Protein AF-A0A537JCI8-F1 (afdb_monomer_lite)

Sequence (93 aa):
MKQLARASGSVGANYIEANENVGRGDLKYRVKVCRKEAKESMHFLGLVEVFDDEALDAERMELIGEASQLKRIFSGMLVRIAETDKMQTAQTK

Radius of gyration: 16.46 Å; chains: 1; bounding box: 35×20×54 Å

Structure (mmCIF, N/CA/C/O backbone):
data_AF-A0A537JCI8-F1
#
_entry.id   AF-A0A537JCI8-F1
#
loop_
_atom_site.group_PDB
_atom_site.id
_atom_site.type_symbol
_atom_site.label_atom_id
_atom_site.label_alt_id
_atom_site.label_comp_id
_atom_site.label_asym_id
_atom_site.label_entity_id
_atom_site.label_seq_id
_atom_site.pdbx_PDB_ins_code
_atom_site.Cartn_x
_atom_site.Cartn_y
_atom_site.Cartn_z
_atom_site.occupancy
_atom_site.B_iso_or_equiv
_atom_site.auth_seq_id
_atom_site.auth_comp_id
_atom_site.auth_asym_id
_atom_site.auth_atom_id
_atom_site.pdbx_PDB_model_num
ATOM 1 N N . MET A 1 1 ? 0.325 -1.497 -15.652 1.00 63.31 1 MET A N 1
ATOM 2 C CA . MET A 1 1 ? 0.505 -0.126 -15.112 1.00 63.31 1 MET A CA 1
ATOM 3 C C 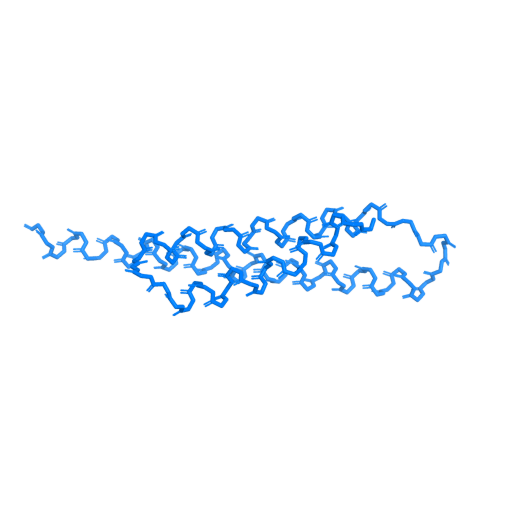. MET A 1 1 ? -0.688 0.459 -14.353 1.00 63.31 1 MET A C 1
ATOM 5 O O . MET A 1 1 ? -0.475 0.887 -13.228 1.00 63.31 1 MET A O 1
ATOM 9 N N . LYS A 1 2 ? 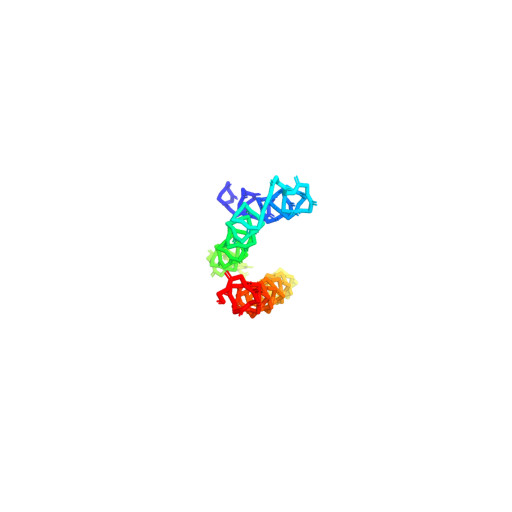-1.935 0.457 -14.863 1.00 86.25 2 LYS A N 1
ATOM 10 C CA . LYS A 1 2 ? -3.086 1.061 -14.137 1.00 86.25 2 LYS A CA 1
ATOM 11 C C . LYS A 1 2 ? -3.307 0.520 -12.711 1.00 86.25 2 LYS A C 1
ATOM 13 O O . LYS A 1 2 ? -3.731 1.273 -11.847 1.00 86.25 2 LYS A O 1
ATOM 18 N N . GLN A 1 3 ? -3.032 -0.764 -12.472 1.00 90.56 3 GLN A N 1
ATOM 19 C CA . GLN A 1 3 ? -3.214 -1.384 -11.153 1.00 90.56 3 GLN A CA 1
ATOM 20 C C . GLN A 1 3 ? -2.137 -0.959 -10.143 1.00 90.56 3 GLN A C 1
ATOM 22 O O . GLN A 1 3 ? -2.479 -0.614 -9.018 1.00 90.56 3 GLN A O 1
ATOM 27 N N . LEU A 1 4 ? -0.866 -0.884 -10.561 1.00 91.12 4 LEU A N 1
ATOM 28 C CA . LEU A 1 4 ? 0.238 -0.432 -9.707 1.00 91.12 4 LEU A CA 1
ATOM 29 C C . LEU A 1 4 ? 0.025 1.008 -9.224 1.00 91.12 4 LEU A C 1
ATOM 31 O O . LEU A 1 4 ? 0.076 1.251 -8.027 1.00 91.12 4 LEU A O 1
ATOM 35 N N . ALA A 1 5 ? -0.294 1.934 -10.135 1.00 90.69 5 ALA A N 1
ATOM 36 C CA . ALA A 1 5 ? -0.526 3.337 -9.782 1.00 90.69 5 ALA A CA 1
ATOM 37 C C . ALA A 1 5 ? -1.701 3.520 -8.803 1.00 90.69 5 ALA A C 1
ATOM 39 O O . ALA A 1 5 ? -1.671 4.389 -7.935 1.00 90.69 5 ALA A O 1
ATOM 40 N N . ARG A 1 6 ? -2.745 2.688 -8.928 1.00 92.88 6 ARG A N 1
ATOM 41 C CA . ARG A 1 6 ? -3.876 2.694 -7.991 1.00 92.88 6 ARG A CA 1
ATOM 42 C C . ARG A 1 6 ? -3.467 2.159 -6.625 1.00 92.88 6 ARG A C 1
ATOM 44 O O . ARG A 1 6 ? -3.784 2.798 -5.628 1.00 92.88 6 ARG A O 1
ATOM 51 N N . ALA A 1 7 ? -2.773 1.022 -6.589 1.00 90.56 7 ALA A N 1
ATOM 52 C CA . ALA A 1 7 ? -2.346 0.401 -5.342 1.00 90.56 7 ALA A CA 1
ATOM 53 C C . ALA A 1 7 ? -1.377 1.307 -4.567 1.00 90.56 7 ALA A C 1
ATOM 55 O O . ALA A 1 7 ? -1.600 1.576 -3.388 1.00 90.56 7 ALA A O 1
ATOM 56 N N . SER A 1 8 ? -0.358 1.863 -5.231 1.00 89.50 8 SER A N 1
ATOM 57 C CA . SER A 1 8 ? 0.632 2.726 -4.578 1.00 89.50 8 SER A CA 1
ATOM 58 C C . SER A 1 8 ? 0.012 4.020 -4.039 1.00 89.50 8 SER A C 1
ATOM 60 O O . SER A 1 8 ? 0.245 4.378 -2.885 1.00 89.50 8 SER A O 1
ATOM 62 N N . GLY A 1 9 ? -0.862 4.677 -4.812 1.00 94.62 9 GLY A N 1
ATOM 63 C CA . GLY A 1 9 ? -1.586 5.868 -4.353 1.00 94.62 9 GLY A CA 1
ATOM 64 C C . GLY A 1 9 ? -2.569 5.588 -3.206 1.00 94.62 9 GLY A C 1
ATOM 65 O O . GLY A 1 9 ? -2.729 6.410 -2.302 1.00 94.62 9 GLY A O 1
ATOM 66 N N . SER A 1 10 ? -3.193 4.405 -3.198 1.00 96.88 10 SER A N 1
ATOM 67 C CA . SER A 1 10 ? -4.172 4.001 -2.179 1.00 96.88 10 SER A CA 1
ATOM 68 C C . SER A 1 10 ? -3.559 3.863 -0.779 1.00 96.88 10 SER A C 1
ATOM 70 O O . SER A 1 10 ? -4.247 4.111 0.217 1.00 96.88 10 SER A O 1
ATOM 72 N N . VAL A 1 11 ? -2.264 3.523 -0.679 1.00 98.00 11 VAL A N 1
ATOM 73 C CA . VAL A 1 11 ? -1.551 3.417 0.608 1.00 98.00 11 VAL A CA 1
ATOM 74 C C . VAL A 1 11 ? -1.575 4.747 1.359 1.00 98.00 11 VAL A C 1
ATOM 76 O O . VAL A 1 11 ? -1.979 4.782 2.524 1.00 98.00 11 VAL A O 1
ATOM 79 N N . GLY A 1 12 ? -1.163 5.827 0.689 1.00 96.88 12 GLY A N 1
ATOM 80 C CA . GLY A 1 12 ? -1.109 7.166 1.273 1.00 96.88 12 GLY A CA 1
ATOM 81 C C . GLY A 1 12 ? -2.498 7.702 1.602 1.00 96.88 12 GLY A C 1
ATOM 82 O O . GLY A 1 12 ? -2.722 8.169 2.715 1.00 96.88 12 GLY A O 1
ATOM 83 N N . ALA A 1 13 ? -3.451 7.547 0.677 1.00 98.12 13 ALA A N 1
ATOM 84 C CA . ALA A 1 13 ? -4.831 7.988 0.876 1.00 98.12 13 ALA A CA 1
ATOM 85 C C . ALA A 1 13 ? -5.470 7.352 2.123 1.00 98.12 13 ALA A C 1
ATOM 87 O O . ALA A 1 13 ? -5.963 8.063 2.995 1.00 98.12 13 ALA A O 1
ATOM 88 N N . ASN A 1 14 ? -5.379 6.025 2.269 1.00 98.44 14 ASN A N 1
ATOM 89 C CA . ASN A 1 14 ? -5.927 5.351 3.449 1.00 98.44 14 ASN A CA 1
ATOM 90 C C . ASN A 1 14 ? -5.171 5.710 4.733 1.00 98.44 14 ASN A C 1
ATOM 92 O O . ASN A 1 14 ? -5.764 5.666 5.806 1.00 98.44 14 ASN A O 1
ATOM 96 N N . TYR A 1 15 ? -3.880 6.046 4.661 1.00 98.38 15 TYR A N 1
ATOM 97 C CA . TYR A 1 15 ? -3.132 6.450 5.850 1.00 98.38 15 TYR A CA 1
ATOM 98 C C . TYR A 1 15 ? -3.536 7.847 6.335 1.00 98.38 15 TYR A C 1
ATOM 100 O O . TYR A 1 15 ? -3.652 8.060 7.539 1.00 98.38 15 TYR A O 1
ATOM 108 N N . ILE A 1 16 ? -3.809 8.776 5.415 1.00 98.44 16 ILE A N 1
ATOM 109 C CA . ILE A 1 16 ? -4.374 10.091 5.746 1.00 98.44 16 ILE A CA 1
ATOM 110 C C . ILE A 1 16 ? -5.722 9.907 6.454 1.00 98.44 16 ILE A C 1
ATOM 112 O O . ILE A 1 16 ? -5.895 10.391 7.569 1.00 98.44 16 ILE A O 1
ATOM 116 N N . GLU A 1 17 ? -6.620 9.101 5.882 1.00 98.12 17 GLU A N 1
ATOM 117 C CA . GLU A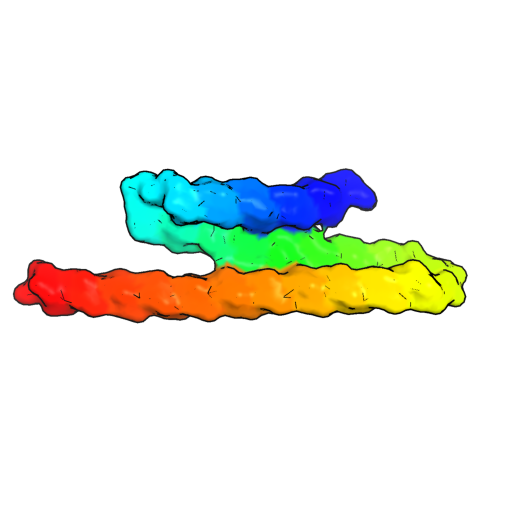 1 17 ? -7.918 8.792 6.499 1.00 98.12 17 GLU A CA 1
ATOM 118 C C . GLU A 1 17 ? -7.771 8.057 7.843 1.00 98.12 17 GLU A C 1
ATOM 120 O O . GLU A 1 17 ? -8.545 8.283 8.767 1.00 98.12 17 GLU A O 1
ATOM 125 N N . ALA A 1 18 ? -6.759 7.196 7.996 1.00 98.06 18 ALA A N 1
ATOM 126 C CA . ALA A 1 18 ? -6.460 6.549 9.271 1.00 98.06 18 ALA A CA 1
ATOM 127 C C . ALA A 1 18 ? -6.089 7.571 10.359 1.00 98.06 18 ALA A C 1
ATOM 129 O O . ALA A 1 18 ? -6.462 7.396 11.520 1.00 98.06 18 ALA A O 1
ATOM 130 N N . ASN A 1 19 ? -5.372 8.640 10.009 1.00 97.75 19 ASN A N 1
ATOM 131 C CA . ASN A 1 19 ? -5.028 9.707 10.952 1.00 97.75 19 ASN A CA 1
ATOM 132 C C . ASN A 1 19 ? -6.250 10.559 11.329 1.00 97.75 19 ASN A C 1
ATOM 134 O O . ASN A 1 19 ? -6.328 11.037 12.457 1.00 97.75 19 ASN A O 1
ATOM 138 N N . GLU A 1 20 ? -7.225 10.669 10.429 1.00 97.81 20 GLU A N 1
ATOM 139 C CA . GLU A 1 20 ? -8.512 11.350 10.633 1.00 97.81 20 GLU A CA 1
ATOM 140 C C . GLU A 1 20 ? -9.631 10.392 11.083 1.00 97.81 20 GLU A C 1
ATOM 142 O O . GLU A 1 20 ? -10.817 10.682 10.928 1.00 97.81 20 GLU A O 1
ATOM 147 N N . ASN A 1 21 ? -9.263 9.228 11.630 1.00 97.44 21 ASN A N 1
ATOM 148 C CA . ASN A 1 21 ? -10.221 8.178 11.960 1.00 97.44 21 ASN A CA 1
ATOM 149 C C . ASN A 1 21 ? -11.347 8.671 12.878 1.00 97.44 21 ASN A C 1
ATOM 151 O O . ASN A 1 21 ? -11.125 9.349 13.882 1.00 97.44 21 ASN A O 1
ATOM 155 N N . VAL A 1 22 ? -12.560 8.200 12.599 1.00 95.81 22 VAL A N 1
ATOM 156 C CA . VAL A 1 22 ? -13.745 8.469 13.436 1.00 95.81 22 VAL A CA 1
ATOM 157 C C . VAL A 1 22 ? -13.835 7.545 14.660 1.00 95.81 22 VAL A C 1
ATOM 159 O O . VAL A 1 22 ? -14.771 7.624 15.453 1.00 95.81 22 VAL A O 1
ATOM 162 N N . GLY A 1 23 ? -12.871 6.635 14.817 1.00 95.00 23 GLY A N 1
ATOM 163 C CA . GLY A 1 23 ? -12.766 5.723 15.947 1.00 95.00 23 GLY A CA 1
ATOM 164 C C . GLY A 1 23 ? -11.796 4.568 15.699 1.00 95.00 23 GLY A C 1
ATOM 165 O O . GLY A 1 23 ? -11.349 4.307 14.58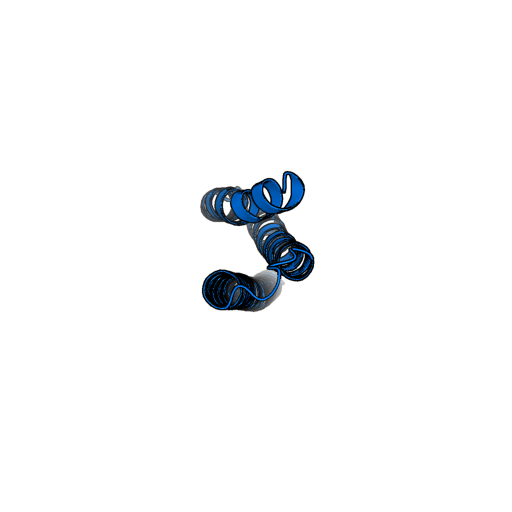2 1.00 95.00 23 GLY A O 1
ATOM 166 N N . ARG A 1 24 ? -11.510 3.795 16.756 1.00 93.62 24 ARG A N 1
ATOM 167 C CA . ARG A 1 24 ? -10.501 2.716 16.726 1.00 93.62 24 ARG A CA 1
ATOM 168 C C . ARG A 1 24 ? -10.776 1.630 15.681 1.00 93.62 24 ARG A C 1
ATOM 170 O O . ARG A 1 24 ? -9.839 1.080 15.102 1.00 93.62 24 ARG A O 1
ATOM 177 N N . GLY A 1 25 ? -12.050 1.309 15.450 1.00 95.31 25 GLY A N 1
ATOM 178 C CA . GLY A 1 25 ? -12.456 0.342 14.427 1.00 95.31 25 GLY A CA 1
ATOM 179 C C . GLY A 1 25 ? -12.083 0.803 13.017 1.00 95.31 25 GLY A C 1
ATOM 180 O O . GLY A 1 25 ? -11.526 0.017 12.249 1.00 95.31 25 GLY A O 1
ATOM 181 N N . ASP A 1 26 ? -12.318 2.082 12.723 1.00 97.69 26 ASP A N 1
ATOM 182 C CA . ASP A 1 26 ? -11.978 2.713 11.447 1.00 97.69 26 ASP A CA 1
ATOM 183 C C . ASP A 1 26 ? -10.457 2.825 11.273 1.00 97.69 26 ASP A C 1
ATOM 185 O O . ASP A 1 26 ? -9.919 2.314 10.292 1.00 97.69 26 ASP A O 1
ATOM 189 N N . LEU A 1 27 ? -9.735 3.307 12.294 1.00 98.00 27 LEU A N 1
ATOM 190 C CA . LEU A 1 27 ? -8.264 3.315 12.316 1.00 98.00 27 LEU A CA 1
ATOM 191 C C . LEU A 1 27 ? -7.685 1.941 11.939 1.00 98.00 27 LEU A C 1
ATOM 193 O O . LEU A 1 27 ? -6.848 1.808 11.044 1.00 98.00 27 LEU A O 1
ATOM 197 N N . LYS A 1 28 ? -8.156 0.883 12.609 1.00 98.06 28 LYS A N 1
ATOM 1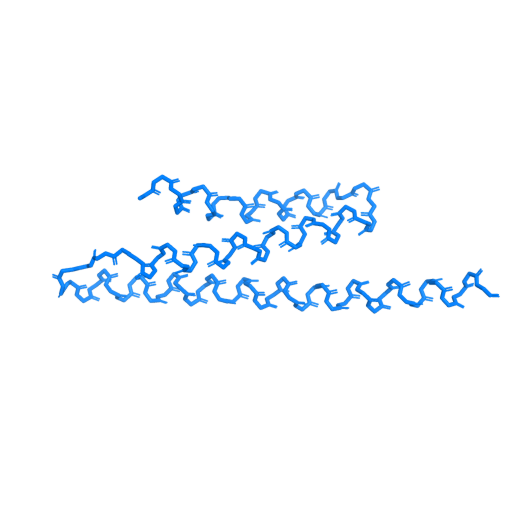98 C CA . LYS A 1 28 ? -7.702 -0.492 12.374 1.00 98.06 28 LYS A CA 1
ATOM 199 C C . LYS A 1 28 ? -8.019 -0.970 10.961 1.00 98.06 28 LYS A C 1
ATOM 201 O O . LYS A 1 28 ? -7.213 -1.695 10.375 1.00 98.06 28 LYS A O 1
ATOM 206 N N . TYR A 1 29 ? -9.190 -0.623 10.433 1.00 98.25 29 TYR A N 1
ATOM 207 C CA . TYR A 1 29 ? -9.587 -0.966 9.074 1.00 98.25 29 TYR A CA 1
ATOM 208 C C . TYR A 1 29 ? -8.692 -0.268 8.044 1.00 98.25 29 TYR A C 1
ATOM 210 O O . TYR A 1 29 ? -8.084 -0.950 7.219 1.00 98.25 29 TYR A O 1
ATOM 218 N N . ARG A 1 30 ? -8.512 1.050 8.146 1.00 98.56 30 ARG A N 1
ATOM 219 C CA . ARG A 1 30 ? -7.686 1.834 7.218 1.00 98.56 30 ARG A CA 1
ATOM 220 C C . ARG A 1 30 ? -6.231 1.377 7.198 1.00 98.56 30 ARG A C 1
ATOM 222 O O . ARG A 1 30 ? -5.693 1.096 6.131 1.00 98.56 30 ARG A O 1
ATOM 229 N N . VAL A 1 31 ? -5.630 1.123 8.363 1.00 98.62 31 VAL A N 1
ATOM 230 C CA . VAL A 1 31 ? -4.264 0.568 8.441 1.00 98.62 31 VAL A CA 1
ATOM 231 C C . VAL A 1 31 ? -4.174 -0.838 7.813 1.00 98.62 31 VAL A C 1
ATOM 233 O O . VAL A 1 31 ? -3.160 -1.182 7.196 1.00 98.62 31 VAL A O 1
ATOM 236 N N . LYS A 1 32 ? -5.224 -1.675 7.910 1.00 98.50 32 LYS A N 1
ATOM 237 C CA . LYS A 1 32 ? -5.266 -2.967 7.192 1.00 98.50 32 LYS A CA 1
ATOM 238 C C . LYS A 1 32 ? -5.280 -2.769 5.678 1.00 98.50 32 LYS A C 1
ATOM 240 O O . LYS A 1 32 ? -4.605 -3.544 4.996 1.00 98.50 32 LYS A O 1
ATOM 245 N N . VAL A 1 33 ? -6.014 -1.773 5.180 1.00 98.50 33 VAL A N 1
ATOM 246 C CA . VAL A 1 33 ? -6.033 -1.424 3.755 1.00 98.50 33 VAL A CA 1
ATOM 247 C C . VAL A 1 33 ? -4.648 -0.954 3.318 1.00 98.50 33 VAL A C 1
ATOM 249 O O . VAL A 1 33 ? -4.093 -1.576 2.420 1.00 98.50 33 VAL A O 1
ATOM 252 N N . CYS A 1 34 ? -4.002 -0.012 4.019 1.00 98.69 34 CYS A N 1
ATOM 253 C CA . CYS A 1 34 ? -2.624 0.405 3.706 1.00 98.69 34 CYS A CA 1
ATOM 254 C C . CYS A 1 34 ? -1.667 -0.793 3.577 1.00 98.69 34 CYS A C 1
ATOM 256 O O . CYS A 1 34 ? -0.893 -0.898 2.627 1.00 98.69 34 CYS A O 1
ATOM 258 N N . ARG A 1 35 ? -1.755 -1.757 4.505 1.00 98.62 35 ARG A N 1
ATOM 259 C CA . ARG A 1 35 ? -0.943 -2.982 4.463 1.00 98.62 35 ARG A CA 1
ATOM 260 C C . ARG A 1 35 ? -1.261 -3.879 3.259 1.00 98.62 35 ARG A C 1
ATOM 262 O O . ARG A 1 35 ? -0.349 -4.532 2.755 1.00 98.62 35 ARG A O 1
ATOM 269 N N . LYS A 1 36 ? -2.531 -3.992 2.857 1.00 98.38 36 LYS A N 1
ATOM 270 C CA . LYS A 1 36 ? -2.956 -4.752 1.668 1.00 98.38 36 LYS A CA 1
ATOM 271 C C . LYS A 1 36 ? -2.398 -4.098 0.405 1.00 98.38 36 LYS A C 1
ATOM 273 O O . LYS A 1 36 ? -1.723 -4.769 -0.363 1.00 98.38 36 LYS A O 1
ATOM 278 N N . GLU A 1 37 ? -2.612 -2.799 0.248 1.00 98.31 37 GLU A N 1
ATOM 279 C CA . GLU A 1 37 ? -2.214 -2.034 -0.939 1.00 98.31 37 GLU A CA 1
ATOM 280 C C . GLU A 1 37 ? -0.684 -1.976 -1.102 1.00 98.31 37 GLU A C 1
ATOM 282 O O . GLU A 1 37 ? -0.169 -2.091 -2.214 1.00 98.31 37 GLU A O 1
ATOM 287 N N . ALA A 1 38 ? 0.074 -1.933 0.003 1.00 98.25 38 ALA A N 1
ATOM 288 C CA . ALA A 1 38 ? 1.532 -2.068 -0.034 1.00 98.25 38 ALA A CA 1
ATOM 289 C C . ALA A 1 38 ? 1.976 -3.444 -0.572 1.00 98.25 38 ALA A C 1
ATOM 291 O O . ALA A 1 38 ? 2.893 -3.529 -1.385 1.00 98.25 38 ALA A O 1
ATOM 292 N N . LYS A 1 39 ? 1.298 -4.536 -0.178 1.00 97.75 39 LYS A N 1
ATOM 293 C CA . LYS A 1 39 ? 1.580 -5.879 -0.723 1.00 97.75 39 LYS A CA 1
ATOM 294 C C . LYS A 1 39 ? 1.222 -5.987 -2.203 1.00 97.75 39 LYS A C 1
ATOM 296 O O . LYS A 1 39 ? 1.956 -6.622 -2.952 1.00 97.75 39 LYS A O 1
ATOM 301 N N . GLU A 1 40 ? 0.103 -5.399 -2.612 1.00 97.88 40 GLU A N 1
ATOM 302 C CA . GLU A 1 40 ? -0.312 -5.371 -4.018 1.00 97.88 40 GLU A CA 1
ATOM 303 C C . GLU A 1 40 ? 0.671 -4.562 -4.868 1.00 97.88 40 GLU A C 1
ATOM 305 O O . GLU A 1 40 ? 1.047 -5.012 -5.946 1.00 97.88 40 GLU A O 1
ATOM 310 N N . SER A 1 41 ? 1.183 -3.445 -4.346 1.00 97.31 41 SER A N 1
ATOM 311 C CA . SER A 1 41 ? 2.238 -2.661 -5.000 1.00 97.31 41 SER A CA 1
ATOM 312 C C . SER A 1 41 ? 3.502 -3.496 -5.225 1.00 97.31 41 SER A C 1
ATOM 314 O O . SER A 1 41 ? 3.999 -3.544 -6.347 1.00 97.31 41 SER A O 1
ATOM 316 N N . MET A 1 42 ? 3.969 -4.238 -4.207 1.00 97.31 42 MET A N 1
ATOM 317 C CA . MET A 1 42 ? 5.099 -5.172 -4.359 1.00 97.31 42 MET A CA 1
ATOM 318 C C . MET A 1 42 ? 4.826 -6.238 -5.424 1.00 97.31 42 MET A C 1
ATOM 320 O O . MET A 1 42 ? 5.689 -6.521 -6.250 1.00 97.31 42 MET A O 1
ATOM 324 N N . HIS A 1 43 ? 3.634 -6.842 -5.397 1.00 96.69 43 HIS A N 1
ATOM 325 C CA . HIS A 1 43 ? 3.258 -7.874 -6.358 1.00 96.69 43 HIS A CA 1
ATOM 326 C C . HIS A 1 43 ? 3.292 -7.333 -7.788 1.00 96.69 43 HIS A C 1
ATOM 328 O O . HIS A 1 43 ? 3.902 -7.952 -8.653 1.00 96.69 43 HIS A O 1
ATOM 334 N N . PHE A 1 44 ? 2.692 -6.165 -8.030 1.00 97.31 44 PHE A N 1
ATOM 335 C CA . PHE A 1 44 ? 2.676 -5.572 -9.362 1.00 97.31 44 PHE A CA 1
ATOM 336 C C . PHE A 1 44 ? 4.057 -5.108 -9.823 1.00 97.31 44 PHE A C 1
ATOM 338 O O . PHE A 1 44 ? 4.353 -5.285 -10.999 1.00 97.31 44 PHE A O 1
ATOM 345 N N . LEU A 1 45 ? 4.905 -4.575 -8.935 1.00 96.50 45 LEU A N 1
ATOM 346 C CA . LEU A 1 45 ? 6.300 -4.254 -9.263 1.00 96.50 45 LEU A CA 1
ATOM 347 C C . LEU A 1 45 ? 7.076 -5.501 -9.697 1.00 96.50 45 LEU A C 1
ATOM 349 O O . LEU A 1 45 ? 7.788 -5.454 -10.693 1.00 96.50 45 LEU A O 1
ATOM 353 N N . GLY A 1 46 ? 6.874 -6.635 -9.020 1.00 95.38 46 GLY A N 1
ATOM 354 C CA . GLY A 1 46 ? 7.491 -7.911 -9.398 1.00 95.38 46 GLY A CA 1
ATOM 355 C C . GLY A 1 46 ? 7.024 -8.478 -10.746 1.00 95.38 46 GLY A C 1
ATOM 356 O O . GLY A 1 46 ? 7.668 -9.378 -11.272 1.00 95.38 46 GLY A O 1
ATOM 357 N N . LEU A 1 47 ? 5.924 -7.966 -11.311 1.00 95.56 47 LEU A N 1
ATOM 358 C CA . LEU A 1 47 ? 5.419 -8.346 -12.637 1.00 95.56 47 LEU A CA 1
ATOM 359 C C . LEU A 1 47 ? 5.884 -7.404 -13.760 1.00 95.56 47 LEU A C 1
ATOM 361 O O . LEU A 1 47 ? 5.577 -7.659 -14.922 1.00 95.56 47 LEU A O 1
ATOM 365 N N . VAL A 1 48 ? 6.557 -6.295 -13.441 1.00 94.69 48 VAL A N 1
ATOM 366 C CA . VAL A 1 48 ? 7.075 -5.362 -14.454 1.00 94.69 48 VAL A CA 1
ATOM 367 C C . VAL A 1 48 ? 8.340 -5.954 -15.059 1.00 94.69 48 VAL A C 1
ATOM 369 O O . VAL A 1 48 ? 9.290 -6.184 -14.327 1.00 94.69 48 VAL A O 1
ATOM 372 N N . GLU A 1 49 ? 8.383 -6.177 -16.371 1.00 94.69 49 GLU A N 1
ATOM 373 C CA . GLU A 1 49 ? 9.609 -6.565 -17.083 1.00 94.69 49 GLU A CA 1
ATOM 374 C C . GLU A 1 49 ? 10.519 -5.351 -17.318 1.00 94.69 49 GLU A C 1
ATOM 376 O O . GLU A 1 49 ? 10.035 -4.265 -17.634 1.00 94.69 49 GLU A O 1
ATOM 381 N N . VAL A 1 50 ? 11.833 -5.547 -17.168 1.00 95.69 50 VAL A N 1
ATOM 382 C CA . VAL A 1 50 ? 12.858 -4.488 -17.298 1.00 95.69 50 VAL A CA 1
ATOM 383 C C . VAL A 1 50 ? 13.859 -4.741 -18.433 1.00 95.69 50 VAL A C 1
ATOM 385 O O . VAL A 1 50 ? 14.727 -3.915 -18.656 1.00 95.69 50 VAL A O 1
ATOM 388 N N . PHE A 1 51 ? 13.725 -5.850 -19.175 1.00 94.25 51 PHE A N 1
ATOM 389 C CA . PHE A 1 51 ? 14.523 -6.175 -20.374 1.00 94.25 51 PHE A CA 1
ATOM 390 C C . PHE A 1 51 ? 16.043 -5.962 -20.221 1.00 94.25 51 PHE A C 1
ATOM 392 O O . PHE A 1 51 ? 16.656 -5.291 -21.046 1.00 94.25 51 PHE A O 1
ATOM 399 N N . ASP A 1 52 ? 16.636 -6.532 -19.166 1.00 93.56 52 ASP A N 1
ATOM 400 C CA . ASP A 1 52 ? 18.071 -6.437 -18.838 1.00 93.56 52 ASP A CA 1
ATOM 401 C C . ASP A 1 52 ? 18.609 -5.002 -18.637 1.00 93.56 52 ASP A C 1
ATOM 403 O O . ASP A 1 52 ? 19.820 -4.783 -18.613 1.00 93.56 52 ASP A O 1
ATOM 407 N N . ASP A 1 53 ? 17.729 -4.015 -18.442 1.00 98.12 53 ASP A N 1
ATOM 408 C CA . ASP A 1 53 ? 18.112 -2.672 -18.012 1.00 98.12 53 ASP A CA 1
ATOM 409 C C . ASP A 1 53 ? 18.413 -2.674 -16.504 1.00 98.12 53 ASP A C 1
ATOM 411 O O . ASP A 1 53 ? 17.513 -2.718 -15.660 1.00 98.12 53 ASP A O 1
ATOM 415 N N . GLU A 1 54 ? 19.704 -2.644 -16.165 1.00 97.44 54 GLU A N 1
ATOM 416 C CA . GLU A 1 54 ? 20.187 -2.671 -14.780 1.00 97.44 54 GLU A CA 1
ATOM 417 C C . GLU A 1 54 ? 19.682 -1.483 -13.947 1.00 97.44 54 GLU A C 1
ATOM 419 O O . GLU A 1 54 ? 19.438 -1.633 -12.748 1.00 97.44 54 GLU A O 1
ATOM 424 N N . ALA A 1 55 ? 19.504 -0.306 -14.558 1.00 98.00 55 ALA A N 1
ATOM 425 C CA . ALA A 1 55 ? 19.043 0.880 -13.843 1.00 98.00 55 ALA A CA 1
ATOM 426 C C . ALA A 1 55 ? 17.561 0.748 -13.467 1.00 98.00 55 ALA A C 1
ATOM 428 O O . ALA A 1 55 ? 17.185 1.027 -12.326 1.00 98.00 55 ALA A O 1
ATOM 429 N N . LEU A 1 56 ? 16.733 0.259 -14.396 1.00 97.75 56 LEU A N 1
ATOM 430 C CA . LEU A 1 56 ? 15.322 -0.023 -14.123 1.00 97.75 56 LEU A CA 1
ATOM 431 C C . LEU A 1 56 ? 15.143 -1.184 -13.139 1.00 97.75 56 LEU A C 1
ATOM 433 O O . LEU A 1 56 ? 14.216 -1.153 -12.326 1.00 97.75 56 LEU A O 1
ATOM 437 N N . ASP A 1 57 ? 16.007 -2.202 -13.180 1.00 97.81 57 ASP A N 1
ATOM 438 C CA . ASP A 1 57 ? 15.963 -3.284 -12.194 1.00 97.81 57 ASP A CA 1
ATOM 439 C C . ASP A 1 57 ? 16.308 -2.788 -10.785 1.00 97.81 57 ASP A C 1
ATOM 441 O O . ASP A 1 57 ? 15.603 -3.104 -9.823 1.00 97.81 57 ASP A O 1
ATOM 445 N N . ALA A 1 58 ? 17.343 -1.951 -10.664 1.00 98.06 58 ALA A N 1
ATOM 446 C CA . ALA A 1 58 ? 17.713 -1.331 -9.398 1.00 98.06 58 ALA A CA 1
ATOM 447 C C . ALA A 1 58 ? 16.556 -0.500 -8.820 1.00 98.06 58 ALA A C 1
ATOM 449 O O . ALA A 1 58 ? 16.170 -0.712 -7.669 1.00 98.06 58 ALA A O 1
ATOM 450 N N . GLU A 1 59 ? 15.933 0.363 -9.631 1.00 98.06 59 GLU A N 1
ATOM 451 C CA . GLU A 1 59 ? 14.765 1.153 -9.217 1.00 98.06 59 GLU A CA 1
ATOM 452 C C . GLU A 1 59 ? 13.593 0.250 -8.797 1.00 98.06 59 GLU A C 1
ATOM 454 O O . GLU A 1 59 ? 12.992 0.436 -7.735 1.00 98.06 59 GLU A O 1
ATOM 459 N N . ARG A 1 60 ? 13.285 -0.792 -9.582 1.00 97.38 60 ARG A N 1
ATOM 460 C CA . ARG A 1 60 ? 12.234 -1.768 -9.256 1.00 97.38 60 ARG A CA 1
ATOM 461 C C . ARG A 1 60 ? 12.491 -2.439 -7.905 1.00 97.38 60 ARG A C 1
ATOM 463 O O . ARG A 1 60 ? 11.557 -2.590 -7.112 1.00 97.38 60 ARG A O 1
ATOM 470 N N . MET A 1 61 ? 13.732 -2.833 -7.630 1.00 98.19 61 MET A N 1
ATOM 471 C CA . MET A 1 61 ? 14.124 -3.467 -6.370 1.00 98.19 61 MET A CA 1
ATOM 472 C C . MET A 1 61 ? 14.053 -2.500 -5.183 1.00 98.19 61 MET A C 1
ATOM 474 O O . MET A 1 61 ? 13.581 -2.896 -4.112 1.00 98.19 61 MET A O 1
ATOM 478 N N . GLU A 1 62 ? 14.440 -1.237 -5.368 1.00 98.50 62 GLU A N 1
ATOM 479 C CA . GLU A 1 62 ? 14.272 -0.187 -4.358 1.00 98.50 62 GLU A CA 1
ATOM 480 C C . GLU A 1 62 ? 12.794 0.031 -4.016 1.00 98.50 62 GLU A C 1
ATOM 482 O O . GLU A 1 62 ? 12.419 -0.024 -2.840 1.00 98.50 62 GLU A O 1
ATOM 487 N N . LEU A 1 63 ? 11.929 0.160 -5.027 1.00 98.12 63 LEU A N 1
ATOM 488 C CA . LEU A 1 63 ? 10.485 0.341 -4.846 1.00 98.12 63 LEU A CA 1
ATOM 489 C C . LEU A 1 63 ? 9.825 -0.868 -4.157 1.00 98.12 63 LEU A C 1
ATOM 491 O O . LEU A 1 63 ? 8.954 -0.709 -3.295 1.00 98.12 63 LEU A O 1
ATOM 495 N N . ILE A 1 64 ? 10.244 -2.097 -4.486 1.00 98.31 64 ILE A N 1
ATOM 496 C CA . ILE A 1 64 ? 9.803 -3.310 -3.773 1.00 98.31 64 ILE A CA 1
ATOM 497 C C . ILE A 1 64 ? 10.259 -3.263 -2.308 1.00 98.31 64 ILE A C 1
ATOM 499 O O . ILE A 1 64 ? 9.495 -3.627 -1.404 1.00 98.31 64 ILE A O 1
ATOM 503 N N . GLY A 1 65 ? 11.491 -2.810 -2.066 1.00 98.56 65 GLY A N 1
ATOM 504 C CA . GLY A 1 65 ? 12.047 -2.593 -0.735 1.00 98.56 65 GLY A CA 1
ATOM 505 C C . GLY A 1 65 ? 11.210 -1.616 0.089 1.00 98.56 65 GLY A C 1
ATOM 506 O O . GLY A 1 65 ? 10.806 -1.948 1.208 1.00 98.56 65 GLY A O 1
ATOM 507 N N . GLU A 1 66 ? 10.875 -0.459 -0.476 1.00 98.31 66 GLU A N 1
ATOM 508 C CA . GLU A 1 66 ? 10.031 0.558 0.155 1.00 98.31 66 GLU A CA 1
ATOM 509 C C . GLU A 1 66 ? 8.634 0.009 0.481 1.00 98.31 66 GLU A C 1
ATOM 511 O O . GLU A 1 66 ? 8.169 0.073 1.625 1.00 98.31 66 GLU A O 1
ATOM 516 N N . ALA A 1 67 ? 7.975 -0.638 -0.483 1.00 98.12 67 ALA A N 1
ATOM 517 C CA . ALA A 1 67 ? 6.655 -1.222 -0.266 1.00 98.12 67 ALA A CA 1
ATOM 518 C C . ALA A 1 67 ? 6.675 -2.326 0.818 1.00 98.12 67 ALA A C 1
ATOM 520 O O . ALA A 1 67 ? 5.744 -2.447 1.627 1.00 98.12 67 ALA A O 1
ATOM 521 N N . SER A 1 68 ? 7.772 -3.084 0.921 1.00 98.50 68 SER A N 1
ATOM 522 C CA . SER A 1 68 ? 8.000 -4.047 2.006 1.00 98.50 68 SER A CA 1
ATOM 523 C C . SER A 1 68 ? 8.148 -3.366 3.372 1.00 98.50 68 SER A C 1
ATOM 525 O O . SER A 1 68 ? 7.554 -3.820 4.362 1.00 98.50 68 SER A O 1
ATOM 527 N N . GLN A 1 69 ? 8.888 -2.256 3.444 1.00 98.75 69 GLN A N 1
ATOM 528 C CA . GLN A 1 69 ? 9.027 -1.448 4.659 1.00 98.75 69 GLN A CA 1
ATOM 529 C C . GLN A 1 69 ? 7.671 -0.892 5.109 1.00 98.75 69 GLN A C 1
ATOM 531 O O . GLN A 1 69 ? 7.293 -1.095 6.266 1.00 98.75 69 GLN A O 1
ATOM 536 N N . LEU A 1 70 ? 6.885 -0.317 4.194 1.00 98.50 70 LEU A N 1
ATOM 537 C CA . LEU A 1 70 ? 5.520 0.150 4.462 1.00 98.50 70 LEU A CA 1
ATOM 538 C C . LEU A 1 70 ? 4.641 -0.978 5.017 1.00 98.50 70 LEU A C 1
ATOM 540 O O . LEU A 1 70 ? 4.029 -0.847 6.082 1.00 98.50 70 LEU A O 1
ATOM 544 N N . LYS A 1 71 ? 4.648 -2.153 4.376 1.00 98.44 71 LYS A N 1
ATOM 545 C CA . LYS A 1 71 ? 3.926 -3.335 4.873 1.00 98.44 71 LYS A CA 1
ATOM 546 C C . LYS A 1 71 ? 4.351 -3.718 6.297 1.00 98.44 71 LYS A C 1
ATOM 548 O O . LYS A 1 71 ? 3.499 -4.143 7.090 1.00 98.44 71 LYS A O 1
ATOM 553 N N . ARG A 1 72 ? 5.638 -3.612 6.650 1.00 98.69 72 ARG A N 1
ATOM 554 C CA . ARG A 1 72 ? 6.137 -3.895 8.011 1.00 98.69 72 ARG A CA 1
ATOM 555 C C . ARG A 1 72 ? 5.671 -2.842 9.013 1.00 98.69 72 ARG A C 1
ATOM 557 O O . ARG A 1 72 ? 5.186 -3.232 10.075 1.00 98.69 72 ARG A O 1
ATOM 564 N N . ILE A 1 73 ? 5.738 -1.560 8.660 1.00 98.75 73 ILE A N 1
ATOM 565 C CA . ILE A 1 73 ? 5.258 -0.443 9.487 1.00 98.75 73 ILE A CA 1
ATOM 566 C C . ILE A 1 73 ? 3.779 -0.641 9.827 1.00 98.75 73 ILE A C 1
ATOM 568 O O . ILE A 1 73 ? 3.428 -0.747 11.005 1.00 98.75 73 ILE A O 1
ATOM 572 N N . PHE A 1 74 ? 2.922 -0.822 8.818 1.00 98.69 74 PHE A N 1
ATOM 573 C CA . PHE A 1 74 ? 1.489 -1.028 9.043 1.00 98.69 74 PHE A CA 1
ATOM 574 C C . PHE A 1 74 ? 1.197 -2.322 9.811 1.00 98.69 74 PHE A C 1
ATOM 576 O O . PHE A 1 74 ? 0.277 -2.371 10.624 1.00 98.69 74 PHE A O 1
ATOM 583 N N . SER A 1 75 ? 1.998 -3.377 9.623 1.00 98.50 75 SER A N 1
ATOM 584 C CA . SER A 1 75 ? 1.878 -4.591 10.445 1.00 98.50 75 SER A CA 1
ATOM 585 C C . SER A 1 75 ? 2.169 -4.309 11.922 1.00 98.50 75 SER A C 1
ATOM 587 O O . SER A 1 75 ? 1.405 -4.752 12.775 1.00 98.50 75 SER A O 1
ATOM 589 N N . GLY A 1 76 ? 3.226 -3.550 12.223 1.00 98.56 76 GLY A N 1
ATOM 590 C CA . GLY A 1 76 ? 3.560 -3.146 13.589 1.00 98.56 76 GLY A CA 1
ATOM 591 C C . GLY A 1 76 ? 2.492 -2.249 14.219 1.00 98.56 76 GLY A C 1
ATOM 592 O O . GLY A 1 76 ? 2.141 -2.436 15.381 1.00 98.56 76 GLY A O 1
ATOM 593 N N . MET A 1 77 ? 1.912 -1.325 13.449 1.00 98.44 77 MET A N 1
ATOM 594 C CA . MET A 1 77 ? 0.777 -0.515 13.906 1.00 98.44 77 MET A CA 1
ATOM 595 C C . MET A 1 77 ? -0.427 -1.381 14.288 1.00 98.44 77 MET A C 1
ATOM 597 O O . MET A 1 77 ? -1.013 -1.175 15.345 1.00 98.44 77 MET A O 1
ATOM 601 N N . LEU A 1 78 ? -0.776 -2.384 13.475 1.00 98.44 78 LEU A N 1
ATOM 602 C CA . LEU A 1 78 ? -1.904 -3.277 13.768 1.00 98.44 78 LEU A CA 1
ATOM 603 C C . LEU A 1 78 ? -1.710 -4.086 15.052 1.00 98.44 78 LEU A C 1
ATOM 605 O O . LEU A 1 78 ? -2.686 -4.308 15.770 1.00 98.44 78 LEU A O 1
ATOM 609 N N . VAL A 1 79 ? -0.477 -4.517 15.340 1.00 98.31 79 VAL A N 1
ATOM 610 C CA . VAL A 1 79 ? -0.144 -5.188 16.606 1.00 98.31 79 VAL A CA 1
ATOM 611 C C . VAL A 1 79 ? -0.400 -4.243 17.778 1.00 98.31 79 VAL A C 1
ATOM 613 O O . VAL A 1 79 ? -1.177 -4.586 18.665 1.00 98.31 79 VAL A O 1
ATOM 616 N N . ARG A 1 80 ? 0.136 -3.017 17.720 1.00 97.62 80 ARG A N 1
ATOM 617 C CA . ARG A 1 80 ? -0.064 -2.004 18.770 1.00 97.62 80 ARG A CA 1
ATOM 618 C C . ARG A 1 80 ? -1.536 -1.647 18.974 1.00 97.62 80 ARG A C 1
ATOM 620 O O . ARG A 1 80 ? -2.003 -1.583 20.105 1.00 97.62 80 ARG A O 1
ATOM 627 N N . ILE A 1 81 ? -2.298 -1.475 17.890 1.00 96.31 81 ILE A N 1
ATOM 628 C CA . ILE A 1 81 ? -3.746 -1.218 17.964 1.00 96.31 81 ILE A CA 1
ATOM 629 C C . ILE A 1 81 ? -4.450 -2.361 18.708 1.00 96.31 81 ILE A C 1
ATOM 631 O O . ILE A 1 81 ? -5.260 -2.102 19.595 1.00 96.31 81 ILE A O 1
ATOM 635 N N . ALA A 1 82 ? -4.125 -3.616 18.387 1.00 94.88 82 ALA A N 1
ATOM 636 C CA . ALA A 1 82 ? -4.728 -4.776 19.037 1.00 94.88 82 ALA A CA 1
ATOM 637 C C . ALA A 1 82 ? -4.343 -4.905 20.523 1.00 94.88 82 ALA A C 1
ATOM 639 O O . ALA A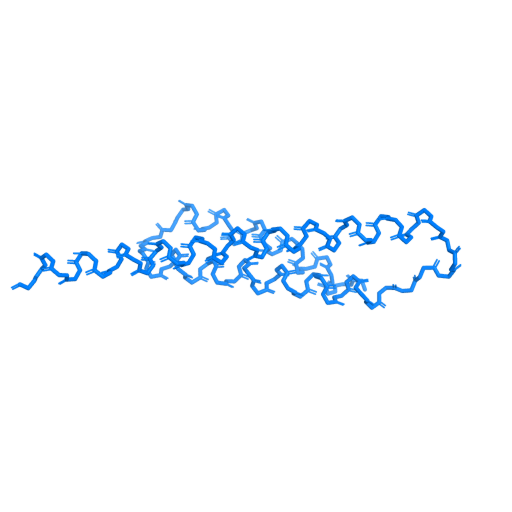 1 82 ? -5.165 -5.347 21.323 1.00 94.88 82 ALA A O 1
ATOM 640 N N . GLU A 1 83 ? -3.121 -4.531 20.902 1.00 95.44 83 GLU A N 1
ATOM 641 C CA . GLU A 1 83 ? -2.686 -4.485 22.305 1.00 95.44 83 GLU A CA 1
ATOM 642 C C . GLU A 1 83 ? -3.472 -3.433 23.094 1.00 95.44 83 GLU A C 1
ATOM 644 O O . GLU A 1 83 ? -4.025 -3.740 24.150 1.00 95.44 83 GLU A O 1
ATOM 649 N N . THR A 1 84 ? -3.618 -2.224 22.547 1.00 93.62 84 THR A N 1
ATOM 650 C CA . THR A 1 84 ? -4.406 -1.165 23.189 1.00 93.62 84 THR A CA 1
ATOM 651 C C . THR A 1 84 ? -5.897 -1.526 23.288 1.00 93.62 84 THR A C 1
ATOM 653 O O . THR A 1 84 ? -6.505 -1.266 24.325 1.00 93.62 84 THR A O 1
ATOM 656 N N . ASP A 1 85 ? -6.479 -2.181 22.268 1.00 91.12 85 ASP A N 1
ATOM 657 C CA . ASP A 1 85 ? -7.873 -2.673 22.307 1.00 91.12 85 ASP A CA 1
ATOM 658 C C . ASP A 1 85 ? -8.096 -3.617 23.511 1.00 91.12 85 ASP A C 1
ATOM 660 O O . ASP A 1 85 ? -9.107 -3.530 24.216 1.00 91.12 85 ASP A O 1
ATOM 664 N N . LYS A 1 86 ? -7.134 -4.515 23.776 1.00 90.88 86 LYS A N 1
ATOM 665 C CA . LYS A 1 86 ? -7.197 -5.464 24.901 1.00 90.88 86 LYS A CA 1
ATOM 666 C C . LYS A 1 86 ? -7.126 -4.757 26.253 1.00 90.88 86 LYS A C 1
ATOM 668 O O . LYS A 1 86 ? -7.899 -5.098 27.143 1.00 90.88 86 LYS A O 1
ATOM 673 N N . MET A 1 87 ? -6.236 -3.773 26.399 1.00 88.81 87 MET A N 1
ATOM 674 C CA . MET A 1 87 ? -6.079 -3.015 27.648 1.00 88.81 87 MET A CA 1
ATOM 675 C C . MET A 1 87 ? -7.353 -2.244 28.016 1.00 88.81 87 MET A C 1
ATOM 677 O O . MET A 1 87 ? -7.779 -2.295 29.164 1.00 88.81 87 MET A O 1
ATOM 681 N N . GLN A 1 88 ? -8.003 -1.594 27.044 1.00 81.00 88 GLN A N 1
ATOM 682 C CA . GLN A 1 88 ? -9.261 -0.872 27.280 1.00 81.00 88 GLN A CA 1
ATOM 683 C C . GLN A 1 88 ? -10.407 -1.822 27.651 1.00 81.00 88 GLN A C 1
ATOM 685 O O . GLN A 1 88 ? -11.164 -1.559 28.583 1.00 81.00 88 GLN A O 1
ATOM 690 N N . THR A 1 89 ? -10.496 -2.975 26.982 1.00 81.69 89 THR A N 1
ATOM 691 C CA . THR A 1 89 ? -11.521 -3.986 27.293 1.00 81.69 89 THR A CA 1
ATOM 692 C C . THR A 1 89 ? -11.351 -4.553 28.709 1.00 81.69 89 THR A C 1
ATOM 694 O O . THR A 1 89 ? -12.343 -4.850 29.368 1.00 81.69 89 THR A O 1
ATOM 697 N N . ALA A 1 90 ? -10.110 -4.683 29.188 1.00 81.88 90 ALA A N 1
ATOM 698 C CA . ALA A 1 90 ? -9.803 -5.160 30.536 1.00 81.88 90 ALA A CA 1
ATOM 699 C C . ALA A 1 90 ? -10.110 -4.135 31.642 1.00 81.88 90 ALA A C 1
ATOM 701 O O . ALA A 1 90 ? -10.350 -4.540 32.768 1.00 81.88 90 ALA A O 1
ATOM 702 N N . GLN A 1 91 ? -10.114 -2.834 31.333 1.00 71.44 91 GLN A N 1
ATOM 703 C CA . GLN A 1 91 ? -10.447 -1.765 32.288 1.00 71.44 91 GLN A CA 1
ATOM 704 C C . GLN A 1 91 ? -11.954 -1.487 32.397 1.00 71.44 91 GLN A C 1
ATOM 706 O O . GLN A 1 91 ? -12.385 -0.806 33.320 1.00 71.44 91 GLN A O 1
ATOM 711 N N . THR A 1 92 ? -12.750 -1.977 31.441 1.00 71.19 92 THR A N 1
ATOM 712 C CA . THR A 1 92 ? -14.208 -1.749 31.387 1.00 71.19 92 THR A CA 1
ATOM 713 C C . THR A 1 92 ? -15.007 -2.925 31.976 1.00 71.19 92 THR A C 1
ATOM 715 O O . THR A 1 92 ? -16.236 -2.896 31.984 1.00 71.19 92 THR A O 1
ATOM 718 N N . LYS A 1 93 ? -14.318 -3.976 32.432 1.00 54.69 93 LYS A N 1
ATOM 719 C CA . LYS A 1 93 ? -14.876 -5.140 33.130 1.00 54.69 93 LYS A CA 1
ATOM 720 C C . LYS A 1 93 ? -14.437 -5.112 34.583 1.00 54.69 93 LYS A C 1
ATOM 722 O O . LYS A 1 93 ? -15.259 -5.528 35.423 1.00 54.69 93 LYS A O 1
#

Foldseek 3Di:
DVLLVCLVVLLVVLVVCLVVDPDLVSVLVSLVSNLVSLVSNLVVLVVDDDPPPPVSVVVSVVSNVVSVVSNVVSVVVNVVSVVVVVVVVVVVD

pLDDT: mean 94.74, std 7.43, range [54.69, 98.75]

Secondary structure (DSSP, 8-state):
-HHHHHHHHHHHHHHHHHHT-SSHHHHHHHHHHHHHHHHHHHHHHHT---TT-HHHHHHHHHHHHHHHHHHHHHHHHHHHHHHHHHHHHHH--